Protein AF-A0A8I0CEA9-F1 (afdb_monomer_lite)

Foldseek 3Di:
DLVVVLVVLVVVVVVLVVVCVVCVNLDHDPPDDPVRNVVSVVNVVVVVVSVVVSCCCVVPVVVVVVVVD

Organism: Escherichia coli (NCBI:txid562)

InterPro domains:
  IPR012312 Hemerythrin-like [PF01814] (1-65)
  IPR019903 Repair of iron centres family [PTHR36438] (1-68)

Radius of gyration: 15.73 Å; chains: 1; bounding box: 36×18×44 Å

Secondary structure (DSSP, 8-state):
-HHHHHHHHHHHHHHHHHHHHHTTTT---TT--HHHHHHHHHHHHHHHHHHHHHHHIIIIIHHHHHHT-

Sequence (69 aa):
PISVMESEHDEAGELLEVIKHTTNNVTPPPEACTTWKAMYNGINELIDDLMDHISLENNVLFPRALAGE

pLDDT: mean 97.71, std 2.13, range [82.88, 98.69]

Structure (mmCIF, N/CA/C/O backbone):
data_AF-A0A8I0CEA9-F1
#
_entry.id   AF-A0A8I0CEA9-F1
#
loop_
_atom_site.group_PDB
_atom_site.id
_atom_site.type_symbol
_atom_site.label_atom_id
_atom_site.label_alt_id
_atom_site.label_comp_id
_atom_site.label_asym_id
_atom_site.label_entity_id
_atom_site.label_seq_id
_atom_site.pdbx_PDB_ins_code
_atom_site.Cartn_x
_atom_site.Cartn_y
_atom_site.Cartn_z
_atom_site.occupancy
_atom_site.B_iso_or_equiv
_atom_site.auth_seq_id
_atom_site.auth_comp_id
_atom_site.auth_asym_id
_atom_site.auth_atom_id
_atom_site.pdbx_PDB_model_num
ATOM 1 N N . PRO A 1 1 ? 19.554 -1.160 -10.419 1.00 90.75 1 PRO A N 1
ATOM 2 C CA . PRO A 1 1 ? 18.642 -0.182 -9.775 1.00 90.75 1 PRO A CA 1
ATOM 3 C C . PRO A 1 1 ? 17.200 -0.688 -9.708 1.00 90.75 1 PRO A C 1
ATOM 5 O O . PRO A 1 1 ? 16.711 -0.863 -8.606 1.00 90.75 1 PRO A O 1
ATOM 8 N N . ILE A 1 2 ? 16.576 -1.012 -10.851 1.00 97.50 2 ILE A N 1
ATOM 9 C CA . ILE A 1 2 ? 15.207 -1.569 -10.905 1.00 97.50 2 ILE A CA 1
ATOM 10 C C . ILE A 1 2 ? 15.063 -2.833 -10.053 1.00 97.50 2 ILE A C 1
ATOM 12 O O . ILE A 1 2 ? 14.211 -2.872 -9.183 1.00 97.50 2 ILE A O 1
ATOM 16 N N . SER A 1 3 ? 15.990 -3.785 -10.179 1.00 97.19 3 SER A N 1
ATOM 17 C CA . SER A 1 3 ? 15.977 -5.013 -9.370 1.00 97.19 3 SER A CA 1
ATOM 18 C C . SER A 1 3 ? 16.080 -4.792 -7.853 1.00 97.19 3 SER A C 1
ATOM 20 O O . SER A 1 3 ? 15.762 -5.689 -7.086 1.00 97.19 3 SER A O 1
ATOM 22 N N . VAL A 1 4 ? 16.597 -3.638 -7.409 1.00 98.00 4 VAL A N 1
ATOM 23 C CA . VAL A 1 4 ? 16.626 -3.283 -5.979 1.00 98.00 4 VAL A CA 1
ATOM 24 C C . VAL A 1 4 ? 15.252 -2.777 -5.557 1.00 98.00 4 VAL A C 1
ATOM 26 O O . VAL A 1 4 ? 14.741 -3.245 -4.554 1.00 98.00 4 VAL A O 1
ATOM 29 N N . MET A 1 5 ? 14.629 -1.914 -6.365 1.00 98.06 5 MET A N 1
ATOM 30 C CA . MET A 1 5 ? 13.269 -1.421 -6.113 1.00 98.06 5 MET A CA 1
ATOM 31 C C . MET A 1 5 ? 12.239 -2.559 -6.149 1.00 98.06 5 MET A C 1
ATOM 33 O O . MET A 1 5 ? 11.378 -2.625 -5.287 1.00 98.06 5 MET A O 1
ATOM 37 N N . GLU A 1 6 ? 12.367 -3.522 -7.069 1.00 98.12 6 GLU A N 1
ATOM 38 C CA . GLU A 1 6 ? 11.520 -4.727 -7.080 1.00 98.12 6 GLU A CA 1
ATOM 39 C C . GLU A 1 6 ? 11.670 -5.545 -5.786 1.00 98.12 6 GLU A C 1
ATOM 41 O O . GLU A 1 6 ? 10.676 -5.989 -5.222 1.00 98.12 6 GLU A O 1
ATOM 46 N N . SER A 1 7 ? 12.896 -5.682 -5.266 1.00 98.38 7 SER A N 1
ATOM 47 C CA . SER A 1 7 ? 13.124 -6.333 -3.970 1.00 98.38 7 SER A CA 1
ATOM 48 C C . SER A 1 7 ? 12.534 -5.536 -2.802 1.00 98.38 7 SER A C 1
ATOM 50 O O . SER A 1 7 ? 12.052 -6.138 -1.847 1.00 98.38 7 SER A O 1
ATOM 52 N N . GLU A 1 8 ? 12.579 -4.203 -2.855 1.00 98.38 8 GLU A N 1
ATOM 53 C CA . GLU A 1 8 ? 11.944 -3.330 -1.859 1.00 98.38 8 GLU A CA 1
ATOM 54 C C . GLU A 1 8 ? 10.409 -3.434 -1.930 1.00 98.38 8 GLU A C 1
ATOM 56 O O . GLU A 1 8 ? 9.742 -3.390 -0.898 1.00 98.38 8 GLU A O 1
ATOM 61 N N . HIS A 1 9 ? 9.836 -3.636 -3.122 1.00 98.62 9 HIS A N 1
ATOM 62 C CA . HIS A 1 9 ? 8.404 -3.890 -3.306 1.00 98.62 9 HIS A CA 1
ATOM 63 C C . HIS A 1 9 ? 7.970 -5.230 -2.709 1.00 98.62 9 HIS A C 1
ATOM 65 O O . HIS A 1 9 ? 6.924 -5.290 -2.061 1.00 98.62 9 HIS A O 1
ATOM 71 N N . ASP A 1 10 ? 8.772 -6.283 -2.878 1.00 98.38 10 ASP A N 1
ATOM 72 C CA . ASP A 1 10 ? 8.507 -7.582 -2.253 1.00 98.38 10 ASP A CA 1
ATOM 73 C C . ASP A 1 10 ? 8.513 -7.463 -0.717 1.00 98.38 10 ASP A C 1
ATOM 75 O O . ASP A 1 10 ? 7.568 -7.903 -0.058 1.00 98.38 10 ASP A O 1
ATOM 79 N N . GLU A 1 11 ? 9.516 -6.786 -0.142 1.00 98.56 11 GLU A N 1
ATOM 80 C CA . GLU A 1 11 ? 9.589 -6.524 1.305 1.00 98.56 11 GLU A CA 1
ATOM 81 C C . GLU A 1 11 ? 8.398 -5.682 1.795 1.00 98.56 11 GLU A C 1
ATOM 83 O O . GLU A 1 11 ? 7.787 -5.984 2.825 1.00 98.56 11 GLU A O 1
ATOM 88 N N . ALA A 1 12 ? 8.010 -4.649 1.041 1.00 98.25 12 ALA A N 1
ATOM 89 C CA . ALA A 1 12 ? 6.830 -3.849 1.351 1.00 98.25 12 ALA A CA 1
ATOM 90 C C . ALA A 1 12 ? 5.551 -4.704 1.351 1.00 98.25 12 ALA A C 1
ATOM 92 O O . ALA A 1 12 ? 4.722 -4.563 2.253 1.00 98.25 12 ALA A O 1
ATOM 93 N N . GLY A 1 13 ? 5.410 -5.630 0.398 1.00 97.94 13 GLY A N 1
ATOM 94 C CA . GLY A 1 13 ? 4.310 -6.592 0.351 1.00 97.94 13 GLY A CA 1
ATOM 95 C C . GLY A 1 13 ? 4.242 -7.471 1.603 1.00 97.94 13 GLY A C 1
ATOM 96 O O . GLY A 1 13 ? 3.171 -7.618 2.195 1.00 97.94 13 GLY A O 1
ATOM 97 N N . GLU A 1 14 ? 5.381 -7.989 2.070 1.00 98.31 14 GLU A N 1
ATOM 98 C CA . GLU A 1 14 ? 5.456 -8.762 3.318 1.00 98.31 14 GLU A CA 1
ATOM 99 C C . GLU A 1 14 ? 5.015 -7.933 4.537 1.00 98.31 14 GLU A C 1
ATOM 101 O O . GLU A 1 14 ? 4.252 -8.412 5.385 1.00 98.31 14 GLU A O 1
ATOM 106 N N . LEU A 1 15 ? 5.426 -6.663 4.612 1.00 98.38 15 LEU A N 1
ATOM 107 C CA . LEU A 1 15 ? 5.013 -5.751 5.682 1.00 98.38 15 LEU A CA 1
ATOM 108 C C . LEU A 1 15 ? 3.506 -5.459 5.650 1.00 98.38 15 LEU A C 1
ATOM 110 O O . LEU A 1 15 ? 2.871 -5.404 6.709 1.00 98.38 15 LEU A O 1
ATOM 114 N N . LEU A 1 16 ? 2.907 -5.316 4.463 1.00 98.19 16 LEU A N 1
ATOM 115 C CA . LEU A 1 16 ? 1.459 -5.136 4.334 1.00 98.19 16 LEU A CA 1
ATOM 116 C C . LEU A 1 16 ? 0.683 -6.354 4.848 1.00 98.19 16 LEU A C 1
ATOM 118 O O . LEU A 1 16 ? -0.350 -6.187 5.501 1.00 98.19 16 LEU A O 1
ATOM 122 N N . GLU A 1 17 ? 1.184 -7.571 4.635 1.00 98.06 17 GLU A N 1
ATOM 123 C CA . GLU A 1 17 ? 0.563 -8.783 5.181 1.00 98.06 17 GLU A CA 1
ATOM 124 C C . GLU A 1 17 ? 0.643 -8.833 6.715 1.00 98.06 17 GLU A C 1
ATOM 126 O O . GLU A 1 17 ? -0.334 -9.201 7.376 1.00 98.06 17 GLU A O 1
ATOM 131 N N . VAL A 1 18 ? 1.744 -8.366 7.315 1.00 98.44 18 VAL A N 1
ATOM 132 C CA . VAL A 1 18 ? 1.850 -8.209 8.779 1.00 98.44 18 VAL A CA 1
ATOM 133 C C . VAL A 1 18 ? 0.840 -7.184 9.305 1.00 98.44 18 VAL A C 1
ATOM 135 O O . VAL A 1 18 ? 0.192 -7.424 10.333 1.00 98.44 18 VAL A O 1
ATOM 138 N N . ILE A 1 19 ? 0.664 -6.060 8.602 1.00 98.19 19 ILE A N 1
ATOM 139 C CA . ILE A 1 19 ? -0.330 -5.035 8.951 1.00 98.19 19 ILE A CA 1
ATOM 140 C C . ILE A 1 19 ? -1.738 -5.625 8.885 1.00 98.19 19 ILE A C 1
ATOM 142 O O . ILE A 1 19 ? -2.483 -5.529 9.866 1.00 98.19 19 ILE A O 1
ATOM 146 N N . LYS A 1 20 ? -2.105 -6.280 7.777 1.00 98.12 20 LYS A N 1
ATOM 147 C CA . LYS A 1 20 ? -3.413 -6.930 7.622 1.00 98.12 20 LYS A CA 1
ATOM 148 C C . LYS A 1 20 ? -3.640 -7.961 8.719 1.00 98.12 20 LYS A C 1
ATOM 150 O O . LYS A 1 20 ? -4.681 -7.927 9.366 1.00 98.12 20 LYS A O 1
ATOM 155 N N . HIS A 1 21 ? -2.669 -8.826 9.001 1.00 98.19 21 HIS A N 1
ATOM 156 C CA . HIS A 1 21 ? -2.789 -9.824 10.062 1.00 98.19 21 HIS A CA 1
ATOM 157 C C . HIS A 1 21 ? -3.057 -9.182 11.434 1.00 98.19 21 HIS A C 1
ATOM 159 O O . HIS A 1 21 ? -4.022 -9.534 12.113 1.00 98.19 21 HIS A O 1
ATOM 165 N N . THR A 1 22 ? -2.250 -8.190 11.815 1.00 97.69 22 THR A N 1
ATOM 166 C CA . THR A 1 22 ? -2.333 -7.529 13.131 1.00 97.69 22 THR A CA 1
ATOM 167 C C . THR A 1 22 ? -3.621 -6.719 13.302 1.00 97.69 22 THR A C 1
ATOM 169 O O . THR A 1 22 ? -4.118 -6.553 14.414 1.00 97.69 22 THR A O 1
ATOM 172 N N . THR A 1 23 ? -4.187 -6.2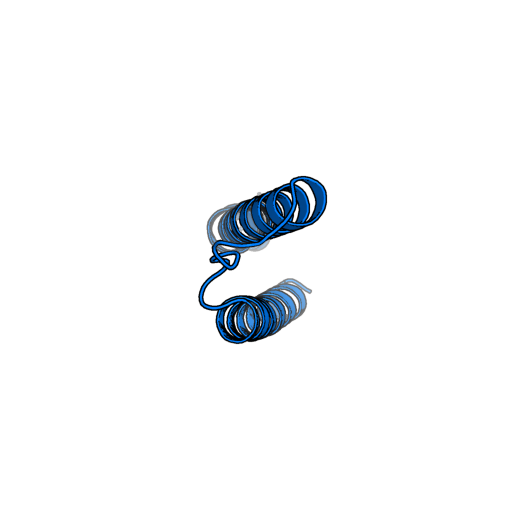29 12.201 1.00 97.19 23 THR A N 1
ATOM 173 C CA . THR A 1 23 ? -5.421 -5.428 12.181 1.00 97.19 23 THR A CA 1
ATOM 174 C C . THR A 1 23 ? -6.676 -6.256 11.898 1.00 97.19 23 THR A C 1
ATOM 176 O O . THR A 1 23 ? -7.735 -5.683 11.644 1.00 97.19 23 THR A O 1
ATOM 179 N N . ASN A 1 24 ? -6.580 -7.593 11.930 1.00 97.62 24 ASN A N 1
ATOM 180 C CA . ASN A 1 24 ? -7.667 -8.498 11.551 1.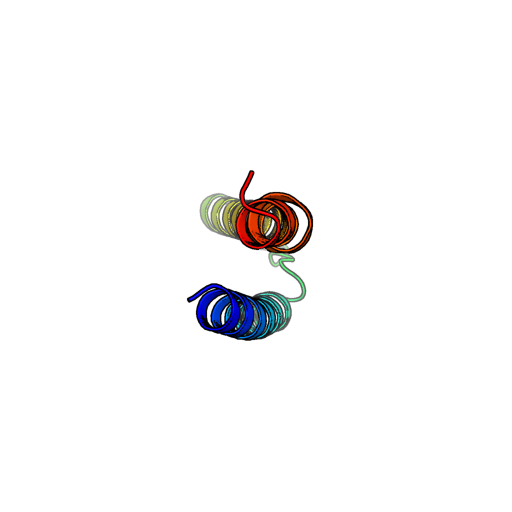00 97.62 24 ASN A CA 1
ATOM 181 C C . ASN A 1 24 ? -8.256 -8.140 10.173 1.00 97.62 24 ASN A C 1
ATOM 183 O O . ASN A 1 24 ? -9.440 -7.837 10.026 1.00 97.62 24 ASN A O 1
ATOM 187 N N . ASN A 1 25 ? -7.385 -8.121 9.169 1.00 97.62 25 ASN A N 1
ATOM 188 C CA . ASN A 1 25 ? -7.659 -7.685 7.806 1.00 97.62 25 ASN A CA 1
ATOM 189 C C . ASN A 1 25 ? -8.276 -6.277 7.754 1.00 97.62 25 ASN A C 1
ATOM 191 O O . ASN A 1 25 ? -9.332 -6.076 7.157 1.00 97.62 25 ASN A O 1
ATOM 195 N N . VAL A 1 26 ? -7.647 -5.331 8.461 1.00 97.56 26 VAL A N 1
ATOM 196 C CA . VAL A 1 26 ? -8.071 -3.926 8.574 1.00 97.56 26 VAL A CA 1
ATOM 197 C C . VAL A 1 26 ? -9.546 -3.782 8.975 1.00 97.56 26 VAL A C 1
ATOM 199 O O . VAL A 1 26 ? -10.272 -2.899 8.517 1.00 97.56 26 VAL A O 1
ATOM 202 N N . THR A 1 27 ? -10.002 -4.650 9.882 1.00 98.00 27 THR A N 1
ATOM 203 C CA . THR A 1 27 ? -11.364 -4.617 10.425 1.00 98.00 27 THR A CA 1
ATOM 204 C C . THR A 1 27 ? -11.335 -4.022 11.832 1.00 98.00 27 THR A C 1
ATOM 206 O O . THR A 1 27 ? -10.869 -4.687 12.761 1.00 98.00 27 THR A O 1
ATOM 209 N N . PRO A 1 28 ? -11.826 -2.785 12.039 1.00 97.25 28 PRO A N 1
ATOM 210 C CA . PRO A 1 28 ? -11.831 -2.185 13.366 1.00 97.25 28 PRO A CA 1
ATOM 211 C C . PRO A 1 28 ? -12.818 -2.924 14.285 1.00 97.25 28 PRO A C 1
ATOM 213 O O . PRO A 1 28 ? -13.865 -3.387 13.819 1.00 97.25 28 PRO A O 1
ATOM 216 N N . PRO A 1 29 ? -12.538 -3.010 15.598 1.00 96.38 29 PRO A N 1
ATOM 217 C CA . PRO A 1 29 ? -13.452 -3.650 16.533 1.00 96.38 29 PRO A CA 1
ATOM 218 C C . PRO A 1 29 ? -14.777 -2.865 16.654 1.00 96.38 29 PRO A C 1
ATOM 220 O O . PRO A 1 29 ? -14.803 -1.651 16.411 1.00 96.38 29 PRO A O 1
ATOM 223 N N . PRO A 1 30 ? -15.894 -3.515 17.039 1.00 96.56 30 PRO A N 1
ATOM 224 C CA . PRO A 1 30 ? -17.211 -2.872 17.120 1.00 96.56 30 PRO A CA 1
ATOM 225 C C . PRO A 1 30 ? -17.245 -1.609 17.997 1.00 96.56 30 PRO A C 1
ATOM 227 O O . PRO A 1 30 ? -17.933 -0.637 17.673 1.00 96.56 30 PRO A O 1
ATOM 230 N N . GLU A 1 31 ? -16.477 -1.610 19.084 1.00 97.12 31 GLU A N 1
ATOM 231 C CA . GLU A 1 31 ? -16.348 -0.534 20.066 1.00 97.12 31 GLU A CA 1
ATOM 232 C C . GLU A 1 31 ? -15.375 0.584 19.658 1.00 97.12 31 GLU A C 1
ATOM 234 O O . GLU A 1 31 ? -15.206 1.551 20.404 1.00 97.12 31 GLU A O 1
ATOM 239 N N . ALA A 1 32 ? -14.744 0.488 18.481 1.00 97.75 32 ALA A N 1
ATOM 240 C CA . ALA A 1 32 ? -13.806 1.495 18.002 1.00 97.75 32 ALA A CA 1
ATOM 241 C C . ALA A 1 32 ? -14.463 2.884 17.938 1.00 97.75 32 ALA A C 1
ATOM 243 O O . ALA A 1 32 ? -15.512 3.089 17.311 1.00 97.75 32 ALA A O 1
ATOM 244 N N . CYS A 1 33 ? -13.809 3.866 18.556 1.00 98.31 33 CYS A N 1
ATOM 245 C CA . CYS A 1 33 ? -14.212 5.262 18.458 1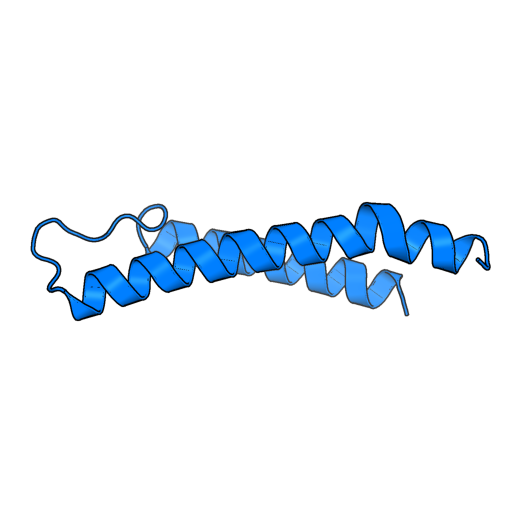.00 98.31 33 CYS A CA 1
ATOM 246 C C . CYS A 1 33 ? -13.950 5.819 17.047 1.00 98.31 33 CYS A C 1
ATOM 248 O O . CYS A 1 33 ? -13.275 5.205 16.217 1.00 98.31 33 CYS A O 1
ATOM 250 N N . THR A 1 34 ? -14.470 7.015 16.766 1.00 98.31 34 THR A N 1
ATOM 251 C CA . THR A 1 34 ? -14.376 7.641 15.437 1.00 98.31 34 THR A CA 1
ATOM 252 C C . THR A 1 34 ? -12.937 7.804 14.948 1.00 98.31 34 THR A C 1
ATOM 254 O O . THR A 1 34 ? -12.661 7.540 13.782 1.00 98.31 34 THR A O 1
ATOM 257 N N . THR A 1 35 ? -12.005 8.194 15.821 1.00 98.31 35 THR A N 1
ATOM 258 C CA . THR A 1 35 ? -10.595 8.381 15.443 1.00 98.31 35 THR A CA 1
ATOM 259 C C . THR A 1 35 ? -9.897 7.059 15.135 1.00 98.31 35 THR A C 1
ATOM 261 O O . THR A 1 35 ? -9.096 6.998 14.208 1.00 98.31 35 THR A O 1
ATOM 264 N N . TRP A 1 36 ? -10.245 5.982 15.842 1.00 98.06 36 TRP A N 1
ATOM 265 C CA . TRP A 1 36 ? -9.738 4.643 15.541 1.00 98.06 36 TRP A CA 1
ATOM 266 C C . TRP A 1 36 ? -10.267 4.156 14.182 1.00 98.06 36 TRP A C 1
ATOM 268 O O . TRP A 1 36 ? -9.489 3.719 13.338 1.00 98.06 36 TRP A O 1
ATOM 278 N N . LYS A 1 37 ? -11.567 4.314 13.908 1.00 98.31 37 LYS A N 1
ATOM 279 C CA . LYS A 1 37 ? -12.141 3.971 12.593 1.00 98.31 37 LYS A CA 1
ATOM 280 C C . LYS A 1 37 ? -11.493 4.765 11.455 1.00 98.31 37 LYS A C 1
ATOM 282 O O . LYS A 1 37 ? -11.175 4.184 10.425 1.00 98.31 37 LYS A O 1
ATOM 287 N N . ALA A 1 38 ? -11.236 6.058 11.663 1.00 98.44 38 ALA A N 1
ATOM 288 C CA . ALA A 1 38 ? -10.527 6.889 10.693 1.00 98.44 38 ALA A CA 1
ATOM 289 C C . ALA A 1 38 ? -9.099 6.384 10.424 1.00 98.44 38 ALA A C 1
ATOM 291 O O . ALA A 1 38 ? -8.686 6.325 9.273 1.00 98.44 38 ALA A O 1
ATOM 292 N N . MET A 1 39 ? -8.373 5.954 11.462 1.00 98.31 39 MET A N 1
ATOM 293 C CA . MET A 1 39 ? -7.053 5.337 11.299 1.00 98.31 39 MET A CA 1
ATOM 294 C C . MET A 1 39 ? -7.122 4.053 10.459 1.00 98.31 39 MET A C 1
ATOM 296 O O . MET A 1 39 ? -6.293 3.868 9.579 1.00 98.31 39 MET A O 1
ATOM 300 N N . TYR A 1 40 ? -8.111 3.183 10.692 1.00 98.44 40 TYR A N 1
ATOM 301 C CA . TYR A 1 40 ? -8.273 1.950 9.908 1.00 98.44 40 TYR A CA 1
ATOM 302 C C . TYR A 1 40 ? -8.626 2.235 8.444 1.00 98.44 40 TYR A C 1
ATOM 304 O O . TYR A 1 40 ? -8.096 1.576 7.556 1.00 98.44 40 TYR A O 1
ATOM 312 N N . ASN A 1 41 ? -9.450 3.250 8.180 1.00 98.31 41 ASN A N 1
ATOM 313 C CA . ASN A 1 41 ? -9.701 3.698 6.810 1.00 98.31 41 ASN A CA 1
ATOM 314 C C . ASN A 1 41 ? -8.414 4.194 6.139 1.00 98.31 41 ASN A C 1
ATOM 316 O O . ASN A 1 41 ? -8.121 3.768 5.031 1.00 98.31 41 ASN A O 1
ATOM 320 N N . GLY A 1 42 ? -7.607 5.002 6.834 1.00 98.56 42 GLY A N 1
ATOM 321 C CA . GLY A 1 42 ? -6.318 5.462 6.308 1.00 98.56 42 GLY A CA 1
ATOM 322 C C . GLY A 1 42 ? -5.309 4.331 6.074 1.00 98.56 42 GLY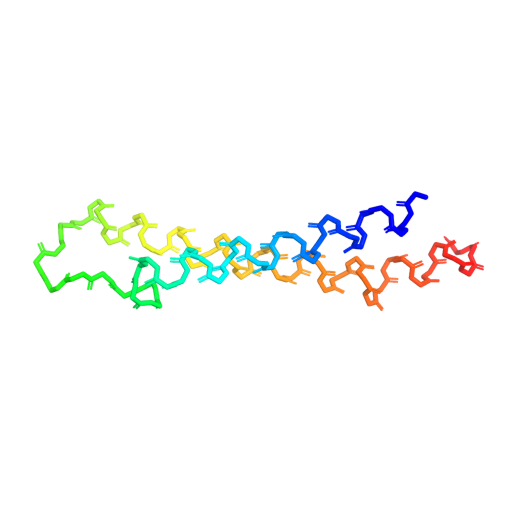 A C 1
ATOM 323 O O . GLY A 1 42 ? -4.509 4.411 5.152 1.00 98.56 42 GLY A O 1
ATOM 324 N N . ILE A 1 43 ? -5.352 3.253 6.867 1.00 98.44 43 ILE A N 1
ATOM 325 C CA . ILE A 1 43 ? -4.541 2.050 6.613 1.00 98.44 43 ILE A CA 1
ATOM 326 C C . ILE A 1 43 ? -4.994 1.350 5.326 1.00 98.44 43 ILE A C 1
ATOM 328 O O . ILE A 1 43 ? -4.141 0.931 4.551 1.00 98.44 43 ILE A O 1
ATOM 332 N N . ASN A 1 44 ? -6.305 1.230 5.086 1.00 98.25 44 ASN A N 1
ATOM 333 C CA . ASN A 1 44 ? -6.811 0.675 3.826 1.00 98.25 44 ASN A CA 1
ATOM 334 C C . ASN A 1 44 ? -6.398 1.538 2.629 1.00 98.25 44 ASN A C 1
ATOM 336 O O . ASN A 1 44 ? -5.869 1.000 1.667 1.00 98.25 44 ASN A O 1
ATOM 340 N N . GLU A 1 45 ? -6.557 2.862 2.725 1.00 98.56 45 GLU A N 1
ATOM 341 C CA . GLU A 1 45 ? -6.118 3.798 1.679 1.00 98.56 45 GLU A CA 1
ATOM 342 C C . GLU A 1 45 ? -4.614 3.657 1.395 1.00 98.56 45 GLU A C 1
ATOM 344 O O . GLU A 1 45 ? -4.217 3.538 0.243 1.00 98.56 45 GLU A O 1
ATOM 349 N N . LEU A 1 46 ? -3.777 3.568 2.436 1.00 98.38 46 LEU A N 1
ATOM 350 C CA . LEU A 1 46 ? -2.338 3.333 2.283 1.00 98.38 46 LEU A CA 1
ATOM 351 C C . LEU A 1 46 ? -2.030 2.013 1.560 1.00 98.38 46 LEU A C 1
ATOM 353 O O . LEU A 1 46 ? -1.123 1.973 0.732 1.00 98.38 46 LEU A O 1
ATOM 357 N N . ILE A 1 47 ? -2.730 0.929 1.911 1.00 98.38 47 ILE A N 1
ATOM 358 C CA . ILE A 1 47 ? -2.544 -0.384 1.279 1.00 98.38 47 ILE A CA 1
ATOM 359 C C . ILE A 1 47 ? -2.900 -0.302 -0.204 1.00 98.38 47 ILE A C 1
ATOM 361 O O . ILE A 1 47 ? -2.109 -0.751 -1.031 1.00 98.38 47 ILE A O 1
ATOM 365 N N . ASP A 1 48 ? -4.058 0.268 -0.530 1.00 98.25 48 ASP A N 1
ATOM 366 C CA . ASP A 1 48 ? -4.538 0.376 -1.907 1.00 98.25 48 ASP A CA 1
ATOM 367 C C . ASP A 1 48 ? -3.581 1.239 -2.748 1.00 98.25 48 ASP A C 1
ATOM 369 O O . ASP A 1 48 ? -3.089 0.782 -3.782 1.00 98.25 48 ASP A O 1
ATOM 373 N N . ASP A 1 49 ? -3.215 2.425 -2.252 1.00 98.69 49 ASP A N 1
ATOM 374 C CA . ASP A 1 49 ? -2.301 3.344 -2.938 1.00 98.69 49 ASP A CA 1
ATOM 375 C C . ASP A 1 49 ? -0.916 2.720 -3.165 1.00 98.69 49 ASP A C 1
ATOM 377 O O . ASP A 1 49 ? -0.319 2.883 -4.233 1.00 98.69 49 ASP A O 1
ATOM 381 N N . LEU A 1 50 ? -0.384 1.993 -2.175 1.00 98.56 50 LEU A N 1
ATOM 382 C CA . LEU A 1 50 ? 0.925 1.354 -2.296 1.00 98.56 50 LEU A CA 1
ATOM 383 C C . LEU A 1 50 ? 0.895 0.182 -3.284 1.00 98.56 50 LEU A C 1
ATOM 385 O O . LEU A 1 50 ? 1.830 0.018 -4.066 1.00 98.56 50 LEU A O 1
ATOM 389 N N . MET A 1 51 ? -0.176 -0.612 -3.294 1.00 98.25 51 MET A N 1
ATOM 390 C CA . MET A 1 51 ? -0.339 -1.696 -4.267 1.00 98.25 51 MET A CA 1
ATOM 391 C C . MET A 1 51 ? -0.478 -1.157 -5.697 1.00 98.25 51 MET A C 1
ATOM 393 O O . MET A 1 51 ? 0.126 -1.711 -6.621 1.00 98.25 51 MET A O 1
ATOM 397 N N . ASP A 1 52 ? -1.213 -0.060 -5.882 1.00 98.62 52 ASP A N 1
ATOM 398 C CA . ASP A 1 52 ? -1.338 0.618 -7.174 1.00 98.62 52 ASP A CA 1
ATOM 399 C C . ASP A 1 52 ? -0.000 1.212 -7.632 1.00 98.62 52 ASP A C 1
ATOM 401 O O . ASP A 1 52 ? 0.375 1.059 -8.798 1.00 98.62 52 ASP A O 1
ATOM 405 N N . HIS A 1 53 ? 0.755 1.827 -6.718 1.00 98.56 53 HIS A N 1
ATOM 406 C CA . HIS A 1 53 ? 2.109 2.319 -6.971 1.00 98.56 53 HIS A CA 1
ATOM 407 C C . HIS A 1 53 ? 3.043 1.197 -7.445 1.00 98.56 53 HIS A C 1
ATOM 409 O O . HIS A 1 53 ? 3.616 1.297 -8.532 1.00 98.56 53 HIS A O 1
ATOM 415 N N . ILE A 1 54 ? 3.129 0.096 -6.690 1.00 98.62 54 ILE A N 1
ATOM 416 C CA . ILE A 1 54 ? 3.964 -1.065 -7.034 1.00 98.62 54 ILE A CA 1
ATOM 417 C C . ILE A 1 54 ? 3.549 -1.643 -8.391 1.00 98.62 54 ILE A C 1
ATOM 419 O O . ILE A 1 54 ? 4.399 -1.950 -9.227 1.00 98.62 54 ILE A O 1
ATOM 423 N N . SER A 1 55 ? 2.244 -1.777 -8.641 1.00 98.44 55 SER A N 1
ATOM 424 C CA . SER A 1 55 ? 1.731 -2.300 -9.908 1.00 98.44 55 SER A CA 1
ATOM 425 C C . SER A 1 55 ? 2.085 -1.395 -11.088 1.00 98.44 55 SER A C 1
ATOM 427 O O . SER A 1 55 ? 2.523 -1.888 -12.130 1.00 98.44 55 SER A O 1
ATOM 429 N N . LEU A 1 56 ? 1.932 -0.077 -10.936 1.00 98.69 56 LEU A N 1
ATOM 430 C CA . LEU A 1 56 ? 2.301 0.896 -11.961 1.00 98.69 56 LEU A CA 1
ATOM 431 C C . LEU A 1 56 ? 3.792 0.798 -12.296 1.00 98.69 56 LEU A C 1
ATOM 433 O O . LEU A 1 56 ? 4.168 0.783 -13.471 1.00 98.69 56 LEU A O 1
ATOM 437 N N . GLU A 1 57 ? 4.643 0.718 -11.282 1.00 98.62 57 GLU A N 1
ATOM 438 C CA . GLU A 1 57 ? 6.083 0.648 -11.484 1.00 98.62 57 GLU A CA 1
ATOM 439 C C . GLU A 1 57 ? 6.511 -0.683 -12.103 1.00 98.62 57 GLU A C 1
ATOM 441 O O . GLU A 1 57 ? 7.068 -0.686 -13.204 1.00 98.62 57 GLU A O 1
ATOM 446 N N . ASN A 1 58 ? 6.165 -1.806 -11.471 1.00 98.50 58 ASN A N 1
ATOM 447 C CA . ASN A 1 58 ? 6.593 -3.137 -11.902 1.00 98.50 58 ASN A CA 1
ATOM 448 C C . ASN A 1 58 ? 6.041 -3.512 -13.281 1.00 98.50 58 ASN A C 1
ATOM 450 O O . ASN A 1 58 ? 6.746 -4.112 -14.092 1.00 98.50 58 ASN A O 1
ATOM 454 N N . ASN A 1 59 ? 4.783 -3.164 -13.569 1.00 98.31 59 ASN A N 1
ATOM 455 C CA . ASN A 1 59 ? 4.109 -3.645 -14.776 1.00 98.31 59 ASN A CA 1
ATOM 456 C C . ASN A 1 59 ? 4.132 -2.644 -15.934 1.00 98.31 59 ASN A C 1
ATOM 458 O O . ASN A 1 59 ? 3.884 -3.042 -17.074 1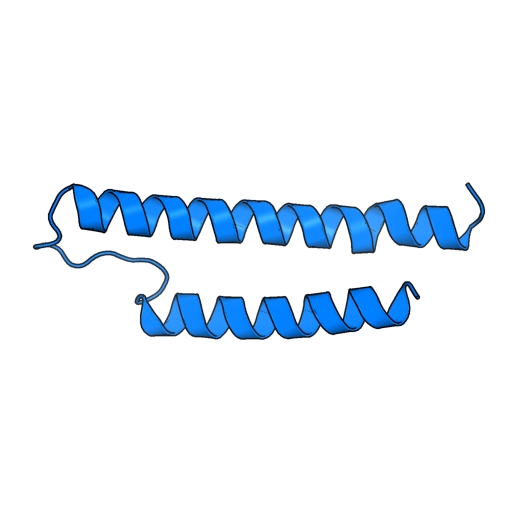.00 98.31 59 ASN A O 1
ATOM 462 N N . VAL A 1 60 ? 4.407 -1.359 -15.677 1.00 98.44 60 VAL A N 1
ATOM 463 C CA . VAL A 1 60 ? 4.370 -0.320 -16.719 1.00 98.44 60 VAL A CA 1
ATOM 464 C C . VAL A 1 60 ? 5.680 0.449 -16.805 1.00 98.44 60 VAL A C 1
ATOM 466 O O . VAL A 1 60 ? 6.279 0.493 -17.879 1.00 98.44 60 VAL A O 1
ATOM 469 N N . LEU A 1 61 ? 6.144 1.072 -15.721 1.00 98.38 61 LEU A N 1
ATOM 470 C CA . LEU A 1 61 ? 7.277 2.001 -15.809 1.00 98.38 61 LEU A CA 1
ATOM 471 C C . LEU A 1 61 ? 8.625 1.286 -15.951 1.00 98.38 61 LEU A C 1
ATOM 473 O O . LEU A 1 61 ? 9.429 1.676 -16.798 1.00 98.38 61 LEU A O 1
ATOM 477 N N . PHE A 1 62 ? 8.871 0.222 -15.188 1.00 98.38 62 PHE A N 1
ATOM 478 C CA . PHE A 1 62 ? 10.121 -0.534 -15.264 1.00 98.38 62 PHE A CA 1
ATOM 479 C C . PHE A 1 62 ? 10.311 -1.237 -16.613 1.00 98.38 62 PHE A C 1
ATOM 481 O O . PHE A 1 62 ? 11.394 -1.085 -17.188 1.00 98.38 62 PHE A O 1
ATOM 488 N N . PRO A 1 63 ? 9.299 -1.914 -17.199 1.00 98.19 63 PRO A N 1
ATOM 489 C CA . PRO A 1 63 ? 9.425 -2.472 -18.543 1.00 98.19 63 PRO A CA 1
ATOM 490 C C . PRO A 1 63 ? 9.790 -1.421 -19.597 1.00 98.19 63 PRO A C 1
ATOM 492 O O . PRO A 1 63 ? 10.673 -1.658 -20.421 1.00 98.19 63 PRO A O 1
ATOM 495 N N . ARG A 1 64 ? 9.163 -0.238 -19.543 1.00 98.00 64 ARG A N 1
ATOM 496 C CA . ARG A 1 64 ? 9.448 0.868 -20.470 1.00 98.00 64 ARG A CA 1
ATOM 497 C C . ARG A 1 64 ? 10.866 1.410 -20.301 1.00 98.00 64 ARG A C 1
ATOM 499 O O . ARG A 1 64 ? 11.581 1.571 -21.287 1.00 98.00 64 ARG A O 1
ATOM 506 N N . ALA A 1 65 ? 11.313 1.594 -19.059 1.00 97.62 65 ALA A N 1
ATOM 507 C CA . ALA A 1 65 ? 12.676 2.029 -18.766 1.00 97.62 65 ALA A CA 1
ATOM 508 C C . ALA A 1 65 ? 13.730 1.019 -19.257 1.00 97.62 65 ALA A C 1
ATOM 510 O O . ALA A 1 65 ? 14.755 1.414 -19.812 1.00 97.62 65 ALA A O 1
ATOM 511 N N . LEU A 1 66 ? 13.478 -0.287 -19.102 1.00 96.69 66 LEU A N 1
ATOM 512 C CA . LEU A 1 66 ? 14.357 -1.347 -19.613 1.00 96.69 66 LEU A CA 1
ATOM 513 C C . LEU A 1 66 ? 14.384 -1.405 -21.149 1.00 96.69 66 LEU A C 1
ATOM 515 O O . LEU A 1 66 ? 15.409 -1.772 -21.724 1.00 96.69 66 LEU A O 1
ATOM 519 N N . ALA A 1 67 ? 13.286 -1.023 -21.806 1.00 97.38 67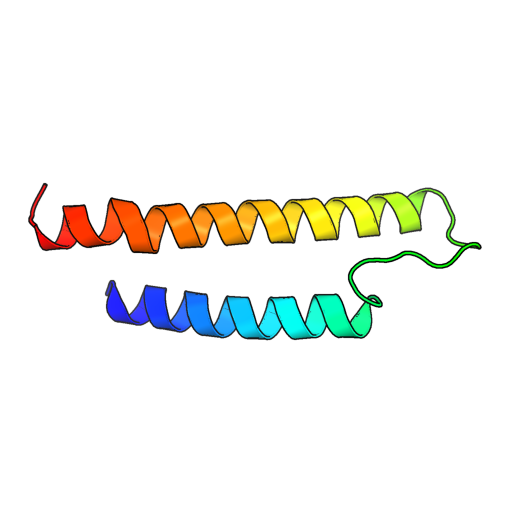 ALA A N 1
ATOM 520 C CA . ALA A 1 67 ? 13.205 -0.880 -23.259 1.00 97.38 67 ALA A CA 1
ATOM 521 C C . ALA A 1 67 ? 13.863 0.413 -23.788 1.00 97.38 67 ALA A C 1
ATOM 523 O O . ALA A 1 67 ? 14.080 0.530 -24.994 1.00 97.38 67 ALA A O 1
ATOM 524 N N . GLY A 1 68 ? 14.221 1.352 -22.904 1.00 93.75 68 GLY A N 1
ATOM 525 C CA . GLY A 1 68 ? 14.839 2.631 -23.262 1.00 93.75 68 GLY A CA 1
ATOM 526 C C . GLY A 1 68 ? 13.857 3.686 -23.783 1.00 93.75 68 GLY A C 1
ATOM 527 O O . GLY A 1 68 ? 14.264 4.532 -24.580 1.00 93.75 68 GLY A O 1
ATOM 528 N N . GLU A 1 69 ? 12.587 3.612 -23.372 1.00 82.88 69 GLU A N 1
ATOM 529 C CA . GLU A 1 69 ? 11.531 4.591 -23.689 1.00 82.88 69 GLU A CA 1
ATOM 530 C C . GLU A 1 69 ? 11.516 5.826 -22.779 1.00 82.88 69 GLU A C 1
ATOM 532 O O . GLU A 1 69 ? 11.844 5.701 -21.577 1.00 82.88 69 GLU A O 1
#